Protein 1J2M (pdb70)

Secondary structure (DSSP, 8-state):
--SSS--SS-S-SSSS-S---S-SSSHHHHHHHHHHHHHHHS-TTSS-S--SS--SHHHH--TTTTHHHHHHHHHHHTTS---HHHHHHHHHHTTTT--

Foldseek 3Di:
DVPPPADDDRLQFQEQPPPPPFDDDCLVVLCCVCRCVQCVVFPVPDSLSYQGHAFDLLAVVPPPSVCRLVVSQVSRVVRRPRDVCVSCSRSVSCVPGGD

CATH classification: 1.10.150.220

Organism: Sus scrofa (NCBI:txid9823)

Structure (mmCIF, N/CA/C/O backbone):
data_1J2M
#
_entry.id   1J2M
#
loop_
_atom_site.group_PDB
_atom_site.id
_atom_site.type_symbol
_atom_site.label_atom_id
_atom_site.label_alt_id
_atom_site.label_comp_id
_atom_site.label_asym_id
_atom_site.label_entity_id
_atom_site.label_seq_id
_atom_site.pdbx_PDB_ins_code
_atom_site.Cartn_x
_atom_site.Cartn_y
_atom_site.Cartn_z
_atom_site.occupancy
_atom_site.B_iso_or_equiv
_atom_site.auth_seq_id
_atom_site.auth_comp_id
_atom_site.auth_asym_id
_atom_site.auth_atom_id
_atom_site.pdbx_PDB_model_num
ATOM 1 N N . GLY A 1 1 ? 243.997 11.775 -80.044 1.00 13.74 1 GLY A N 1
ATOM 2 C CA . GLY A 1 1 ? 243.106 11.467 -81.199 1.00 13.50 1 GLY A CA 1
ATOM 3 C C . GLY A 1 1 ? 242.821 9.959 -81.240 1.00 12.95 1 GLY A C 1
ATOM 4 O O . GLY A 1 1 ? 243.650 9.169 -80.835 1.00 12.65 1 GLY A O 1
ATOM 10 N N . PRO A 1 2 ? 241.653 9.597 -81.729 1.00 13.01 2 PRO A N 1
ATOM 11 C CA . PRO A 1 2 ? 241.287 8.160 -81.809 1.00 12.71 2 PRO A CA 1
ATOM 12 C C . PRO A 1 2 ? 242.076 7.468 -82.924 1.00 12.16 2 PRO A C 1
ATOM 13 O O . PRO A 1 2 ? 242.508 6.340 -82.780 1.00 12.40 2 PRO A O 1
ATOM 24 N N . GLY A 1 3 ? 242.263 8.137 -84.034 1.00 11.60 3 GLY A N 1
ATOM 25 C CA . GLY A 1 3 ? 243.022 7.525 -85.165 1.00 11.26 3 GLY A CA 1
ATOM 26 C C . GLY A 1 3 ? 243.889 8.591 -85.837 1.00 10.57 3 GLY A C 1
ATOM 27 O O . GLY A 1 3 ? 243.896 8.724 -87.046 1.00 10.68 3 GLY A O 1
ATOM 31 N N . GLY A 1 4 ? 244.621 9.349 -85.060 1.00 10.06 4 GLY A N 1
ATOM 32 C CA . GLY A 1 4 ? 245.494 10.409 -85.645 1.00 9.61 4 GLY A CA 1
ATOM 33 C C . GLY A 1 4 ? 246.962 10.003 -85.502 1.00 8.67 4 GLY A C 1
ATOM 34 O O . GLY A 1 4 ? 247.797 10.371 -86.307 1.00 8.65 4 GLY A O 1
ATOM 38 N N . SER A 1 5 ? 247.281 9.246 -84.482 1.00 8.14 5 SER A N 1
ATOM 39 C CA . SER A 1 5 ? 248.696 8.810 -84.278 1.00 7.45 5 SER A CA 1
ATOM 40 C C . SER A 1 5 ? 249.098 7.766 -85.335 1.00 6.87 5 SER A C 1
ATOM 41 O O . SER A 1 5 ? 250.071 7.956 -86.037 1.00 6.70 5 SER A O 1
ATOM 49 N N . PRO A 1 6 ? 248.345 6.686 -85.419 1.00 6.92 6 PRO A N 1
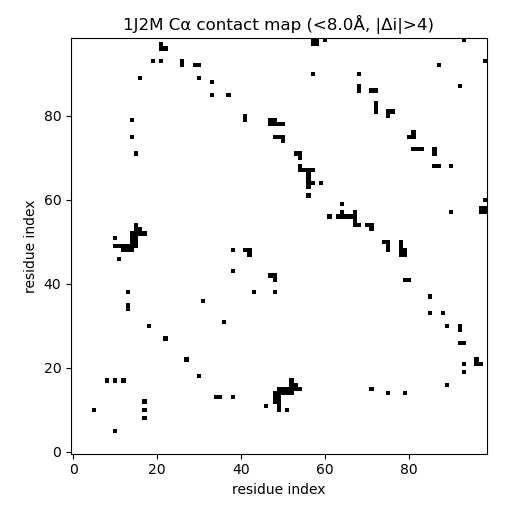ATOM 50 C CA . PRO A 1 6 ? 248.668 5.627 -86.408 1.00 6.79 6 PRO A CA 1
ATOM 51 C C . PRO A 1 6 ? 248.312 6.079 -87.827 1.00 6.07 6 PRO A C 1
ATOM 52 O O . PRO A 1 6 ? 247.545 7.003 -88.021 1.00 6.19 6 PRO A O 1
ATOM 63 N N . GLY A 1 7 ? 248.867 5.427 -88.818 1.00 5.63 7 GLY A N 1
ATOM 64 C CA . GLY A 1 7 ? 248.571 5.802 -90.232 1.00 5.24 7 GLY A CA 1
ATOM 65 C C . GLY A 1 7 ? 248.281 4.537 -91.042 1.00 4.88 7 GLY A C 1
ATOM 66 O O . GLY A 1 7 ? 247.348 3.809 -90.756 1.00 4.97 7 GLY A O 1
ATOM 70 N N . GLY A 1 8 ? 249.074 4.271 -92.049 1.00 4.94 8 GLY A N 1
ATOM 71 C CA . GLY A 1 8 ? 248.853 3.052 -92.883 1.00 5.17 8 GLY A CA 1
ATOM 72 C C . GLY A 1 8 ? 249.017 1.803 -92.016 1.00 4.98 8 GLY A C 1
ATOM 73 O O . GLY A 1 8 ? 248.050 1.227 -91.554 1.00 5.50 8 GLY A O 1
ATOM 77 N N . LEU A 1 9 ? 250.237 1.385 -91.787 1.00 4.61 9 LEU A N 1
ATOM 78 C CA . LEU A 1 9 ? 250.473 0.174 -90.943 1.00 4.83 9 LEU A CA 1
ATOM 79 C C . LEU A 1 9 ? 250.323 0.534 -89.463 1.00 4.36 9 LEU A C 1
ATOM 80 O O . LEU A 1 9 ? 250.753 1.586 -89.026 1.00 4.74 9 LEU A O 1
ATOM 96 N N . GLN A 1 10 ? 249.712 -0.328 -88.690 1.00 4.03 10 GLN A N 1
ATOM 97 C CA . GLN A 1 10 ? 249.526 -0.040 -87.235 1.00 4.11 10 GLN A CA 1
ATOM 98 C C . GLN A 1 10 ? 250.774 -0.448 -86.446 1.00 3.95 10 GLN A C 1
ATOM 99 O O . GLN A 1 10 ? 250.701 -1.214 -85.504 1.00 4.44 10 GLN A O 1
ATOM 113 N N . LYS A 1 11 ? 251.924 0.061 -86.824 1.00 3.76 11 LYS A N 1
ATOM 114 C CA . LYS A 1 11 ? 253.194 -0.286 -86.103 1.00 4.09 11 LYS A CA 1
ATOM 115 C C . LYS A 1 11 ? 253.347 -1.807 -85.967 1.00 3.59 11 LYS A C 1
ATOM 116 O O . LYS A 1 11 ? 253.999 -2.295 -85.063 1.00 3.96 11 LYS A O 1
ATOM 135 N N . ARG A 1 12 ? 252.748 -2.554 -86.860 1.00 3.19 12 ARG A N 1
ATOM 136 C CA . ARG A 1 12 ? 252.852 -4.043 -86.792 1.00 3.02 12 ARG A CA 1
ATOM 137 C C . ARG A 1 12 ? 253.590 -4.577 -88.023 1.00 2.27 12 ARG A C 1
ATOM 138 O O . ARG A 1 12 ? 253.065 -5.377 -88.775 1.00 2.45 12 ARG A O 1
ATOM 159 N N . HIS A 1 13 ? 254.806 -4.139 -88.229 1.00 1.98 13 HIS A N 1
ATOM 160 C CA . HIS A 1 13 ? 255.590 -4.616 -89.410 1.00 1.90 13 HIS A CA 1
ATOM 161 C C . HIS A 1 13 ? 256.830 -5.391 -88.951 1.00 1.65 13 HIS A C 1
ATOM 162 O O . HIS A 1 13 ? 256.959 -5.743 -87.794 1.00 1.62 13 HIS A O 1
ATOM 176 N N . ALA A 1 14 ? 257.729 -5.678 -89.858 1.00 1.51 14 ALA A N 1
ATOM 177 C CA . ALA A 1 14 ? 258.955 -6.458 -89.494 1.00 1.30 14 ALA A CA 1
ATOM 178 C C . ALA A 1 14 ? 259.743 -5.782 -88.364 1.00 1.23 14 ALA A C 1
ATOM 179 O O . ALA A 1 14 ? 259.661 -6.187 -87.222 1.00 1.18 14 ALA A O 1
ATOM 186 N N . ARG A 1 15 ? 260.523 -4.778 -88.676 1.00 1.29 15 ARG A N 1
ATOM 187 C CA . ARG A 1 15 ? 261.341 -4.100 -87.621 1.00 1.25 15 ARG A CA 1
ATOM 188 C C . ARG A 1 15 ? 261.296 -2.567 -87.808 1.00 1.27 15 ARG A C 1
ATOM 189 O O . ARG A 1 15 ? 260.253 -1.965 -87.644 1.00 1.41 15 ARG A O 1
ATOM 210 N N . VAL A 1 16 ? 262.395 -1.922 -88.148 1.00 1.19 16 VAL A N 1
ATOM 211 C CA . VAL A 1 16 ? 262.366 -0.438 -88.335 1.00 1.26 16 VAL A CA 1
ATOM 212 C C . VAL A 1 16 ? 262.205 -0.105 -89.822 1.00 1.28 16 VAL A C 1
ATOM 213 O O . VAL A 1 16 ? 262.672 0.915 -90.294 1.00 1.47 16 VAL A O 1
ATOM 226 N N . THR A 1 17 ? 261.555 -0.969 -90.561 1.00 1.29 17 THR A N 1
ATOM 227 C CA . THR A 1 17 ? 261.367 -0.724 -92.022 1.00 1.35 17 THR A CA 1
ATOM 228 C C . THR A 1 17 ? 260.342 0.385 -92.259 1.00 1.52 17 THR A C 1
ATOM 229 O O . THR A 1 17 ? 260.658 1.423 -92.809 1.00 1.72 17 THR A O 1
ATOM 240 N N . VAL A 1 18 ? 259.107 0.169 -91.865 1.00 1.66 18 VAL A N 1
ATOM 241 C CA . VAL A 1 18 ? 258.042 1.205 -92.082 1.00 1.93 18 VAL A CA 1
ATOM 242 C C . VAL A 1 18 ? 258.009 1.619 -93.562 1.00 1.97 18 VAL A C 1
ATOM 243 O O . VAL A 1 18 ? 257.619 2.718 -93.905 1.00 2.15 18 VAL A O 1
ATOM 256 N N . LYS A 1 19 ? 258.429 0.735 -94.441 1.00 1.86 19 LYS A N 1
ATOM 257 C CA . LYS A 1 19 ? 258.443 1.050 -95.906 1.00 1.96 19 LYS A CA 1
ATOM 258 C C . LYS A 1 19 ? 259.204 2.355 -96.168 1.00 1.98 19 LYS A C 1
ATOM 259 O O . LYS A 1 19 ? 258.612 3.400 -96.359 1.00 2.20 19 LYS A O 1
ATOM 278 N N . TYR A 1 20 ? 260.513 2.295 -96.177 1.00 1.88 20 TYR A N 1
ATOM 279 C CA . TYR A 1 20 ? 261.327 3.528 -96.426 1.00 1.95 20 TYR A CA 1
ATOM 280 C C . TYR A 1 20 ? 260.963 4.134 -97.787 1.00 2.22 20 TYR A C 1
ATOM 281 O O . TYR A 1 20 ? 261.541 3.791 -98.801 1.00 2.66 20 TYR A O 1
ATOM 299 N N . ASP A 1 21 ? 260.008 5.030 -97.814 1.00 2.55 21 ASP A N 1
ATOM 300 C CA . ASP A 1 21 ? 259.601 5.660 -99.110 1.00 2.91 21 ASP A CA 1
ATOM 301 C C . ASP A 1 21 ? 260.790 6.391 -99.739 1.00 2.60 21 ASP A C 1
ATOM 302 O O . ASP A 1 21 ? 261.154 7.475 -99.321 1.00 2.80 21 ASP A O 1
ATOM 311 N N . ARG A 1 22 ? 261.399 5.802 -100.737 1.00 2.49 22 ARG A N 1
ATOM 312 C CA . ARG A 1 22 ? 262.570 6.455 -101.396 1.00 2.55 22 ARG A CA 1
ATOM 313 C C . ARG A 1 22 ? 262.504 6.264 -102.915 1.00 2.37 22 ARG A C 1
ATOM 314 O O . ARG A 1 22 ? 262.641 7.208 -103.670 1.00 2.85 22 ARG A O 1
ATOM 335 N N . ARG A 1 23 ? 262.297 5.052 -103.364 1.00 2.27 23 ARG A N 1
ATOM 336 C CA . ARG A 1 23 ? 262.223 4.798 -104.835 1.00 2.28 23 ARG A CA 1
ATOM 337 C C . ARG A 1 23 ? 261.406 3.536 -105.120 1.00 2.33 23 ARG A C 1
ATOM 338 O O . ARG A 1 23 ? 261.383 2.612 -104.332 1.00 2.58 23 ARG A O 1
ATOM 359 N N . GLU A 1 24 ? 260.740 3.495 -106.245 1.00 2.45 24 GLU A N 1
ATOM 360 C CA . GLU A 1 24 ? 259.924 2.295 -106.596 1.00 2.64 24 GLU A CA 1
ATOM 361 C C . GLU A 1 24 ? 260.534 1.585 -107.807 1.00 2.60 24 GLU A C 1
ATOM 362 O O . GLU A 1 24 ? 259.833 1.159 -108.706 1.00 2.87 24 GLU A O 1
ATOM 374 N N . LEU A 1 25 ? 261.836 1.460 -107.833 1.00 2.44 25 LEU A N 1
ATOM 375 C CA . LEU A 1 25 ? 262.507 0.782 -108.981 1.00 2.49 25 LEU A CA 1
ATOM 376 C C . LEU A 1 25 ? 262.754 -0.694 -108.653 1.00 2.29 25 LEU A C 1
ATOM 377 O O . LEU A 1 25 ? 262.118 -1.573 -109.203 1.00 2.24 25 LEU A O 1
ATOM 393 N N . GLN A 1 26 ? 263.670 -0.968 -107.760 1.00 2.26 26 GLN A N 1
ATOM 394 C CA . GLN A 1 26 ? 263.962 -2.384 -107.390 1.00 2.17 26 GLN A CA 1
ATOM 395 C C . GLN A 1 26 ? 264.273 -2.498 -105.893 1.00 1.87 26 GLN A C 1
ATOM 396 O O . GLN A 1 26 ? 264.830 -3.484 -105.447 1.00 1.81 26 GLN A O 1
ATOM 410 N N . ARG A 1 27 ? 263.916 -1.504 -105.114 1.00 1.75 27 ARG A N 1
ATOM 411 C CA . ARG A 1 27 ? 264.192 -1.566 -103.649 1.00 1.56 27 ARG A CA 1
ATOM 412 C C . ARG A 1 27 ? 262.991 -2.170 -102.909 1.00 1.53 27 ARG A C 1
ATOM 413 O O . ARG A 1 27 ? 263.134 -2.737 -101.841 1.00 1.50 27 ARG A O 1
ATOM 434 N N . ARG A 1 28 ? 261.810 -2.060 -103.472 1.00 1.62 28 ARG A N 1
ATOM 435 C CA . ARG A 1 28 ? 260.604 -2.633 -102.799 1.00 1.71 28 ARG A CA 1
ATOM 436 C C . ARG A 1 28 ? 260.603 -4.157 -102.924 1.00 1.70 28 ARG A C 1
ATOM 437 O O . ARG A 1 28 ? 260.222 -4.861 -102.006 1.00 1.67 28 ARG A O 1
ATOM 458 N N . LEU A 1 29 ? 261.043 -4.678 -104.045 1.00 1.80 29 LEU A N 1
ATOM 459 C CA . LEU A 1 29 ? 261.085 -6.163 -104.216 1.00 1.88 29 LEU A CA 1
ATOM 460 C C . LEU A 1 29 ? 261.976 -6.767 -103.128 1.00 1.67 29 LEU A C 1
ATOM 461 O O . LEU A 1 29 ? 261.641 -7.762 -102.506 1.00 1.66 29 LEU A O 1
ATOM 477 N N . ASP A 1 30 ? 263.101 -6.146 -102.882 1.00 1.54 30 ASP A N 1
ATOM 478 C CA . ASP A 1 30 ? 264.023 -6.647 -101.823 1.00 1.36 30 ASP A CA 1
ATOM 479 C C . ASP A 1 30 ? 263.324 -6.581 -100.465 1.00 1.23 30 ASP A C 1
ATOM 480 O O . ASP A 1 30 ? 263.411 -7.497 -99.672 1.00 1.16 30 ASP A O 1
ATOM 489 N N . VAL A 1 31 ? 262.616 -5.503 -100.196 1.00 1.24 31 VAL A N 1
ATOM 490 C CA . VAL A 1 31 ? 261.895 -5.371 -98.884 1.00 1.21 31 VAL A CA 1
ATOM 491 C C . VAL A 1 31 ? 261.054 -6.624 -98.605 1.00 1.27 31 VAL A C 1
ATOM 492 O O . VAL A 1 31 ? 261.307 -7.349 -97.664 1.00 1.19 31 VAL A O 1
ATOM 505 N N . GLU A 1 32 ? 260.065 -6.883 -99.423 1.00 1.44 32 GLU A N 1
ATOM 506 C CA . GLU A 1 32 ? 259.200 -8.092 -99.215 1.00 1.53 32 GLU A CA 1
ATOM 507 C C . GLU A 1 32 ? 260.053 -9.362 -99.060 1.00 1.45 32 GLU A C 1
ATOM 508 O O . GLU A 1 32 ? 259.690 -10.283 -98.352 1.00 1.46 32 GLU A O 1
ATOM 520 N N . LYS A 1 33 ? 261.173 -9.416 -99.736 1.00 1.41 33 LYS A N 1
ATOM 521 C CA . LYS A 1 33 ? 262.050 -10.630 -99.661 1.00 1.40 33 LYS A CA 1
ATOM 522 C C . LYS A 1 33 ? 262.565 -10.898 -98.234 1.00 1.25 33 LYS A C 1
ATOM 523 O O . LYS A 1 33 ? 262.212 -11.892 -97.624 1.00 1.32 33 LYS A O 1
ATOM 542 N N . TRP A 1 34 ? 263.421 -10.049 -97.713 1.00 1.09 34 TRP A N 1
ATOM 543 C CA . TRP A 1 34 ? 263.985 -10.296 -96.342 1.00 0.97 34 TRP A CA 1
ATOM 544 C C . TRP A 1 34 ? 262.991 -9.933 -95.239 1.00 0.95 34 TRP A C 1
ATOM 545 O O . TRP A 1 34 ? 263.073 -10.453 -94.141 1.00 0.95 34 TRP A O 1
ATOM 566 N N . ILE A 1 35 ? 262.067 -9.047 -95.503 1.00 1.01 35 ILE A N 1
ATOM 567 C CA . ILE A 1 35 ? 261.093 -8.659 -94.440 1.00 1.09 35 ILE A CA 1
ATOM 568 C C . ILE A 1 35 ? 260.161 -9.837 -94.093 1.00 1.20 35 ILE A C 1
ATOM 569 O O . ILE A 1 35 ? 259.937 -1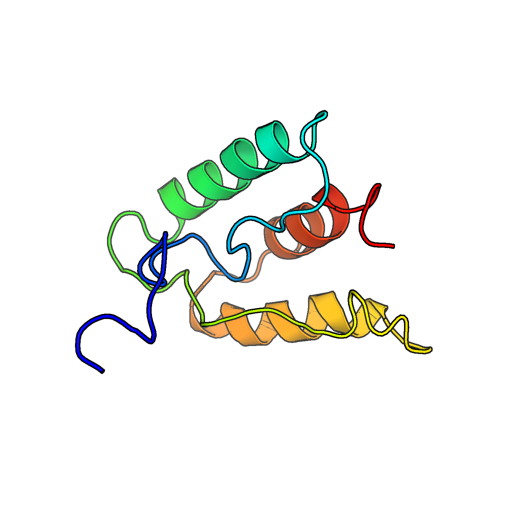0.133 -92.933 1.00 1.24 35 ILE A O 1
ATOM 585 N N . ASP A 1 36 ? 259.622 -10.507 -95.085 1.00 1.32 36 ASP A N 1
ATOM 586 C CA . ASP A 1 36 ? 258.702 -11.655 -94.810 1.00 1.44 36 ASP A CA 1
ATOM 587 C C . ASP A 1 36 ? 259.491 -12.913 -94.438 1.00 1.37 36 ASP A C 1
ATOM 588 O O . ASP A 1 36 ? 259.112 -13.645 -93.543 1.00 1.43 36 ASP A O 1
ATOM 597 N N . GLY A 1 37 ? 260.580 -13.176 -95.119 1.00 1.27 37 GLY A N 1
ATOM 598 C CA . GLY A 1 37 ? 261.391 -14.396 -94.807 1.00 1.26 37 GLY A CA 1
ATOM 599 C C . GLY A 1 37 ? 261.792 -14.395 -93.327 1.00 1.21 37 GLY A C 1
ATOM 600 O O . GLY A 1 37 ? 261.471 -15.309 -92.581 1.00 1.31 37 GLY A O 1
ATOM 604 N N . ARG A 1 38 ? 262.487 -13.372 -92.896 1.00 1.10 38 ARG A N 1
ATOM 605 C CA . ARG A 1 38 ? 262.911 -13.304 -91.465 1.00 1.11 38 ARG A CA 1
ATOM 606 C C . ARG A 1 38 ? 261.691 -13.358 -90.543 1.00 1.22 38 ARG A C 1
ATOM 607 O O . ARG A 1 38 ? 261.643 -14.157 -89.631 1.00 1.33 38 ARG A O 1
ATOM 628 N N . LEU A 1 39 ? 260.699 -12.525 -90.774 1.00 1.23 39 LEU A N 1
ATOM 629 C CA . LEU A 1 39 ? 259.480 -12.547 -89.896 1.00 1.40 39 LEU A CA 1
ATOM 630 C C . LEU A 1 39 ? 258.871 -13.951 -89.856 1.00 1.51 39 LEU A C 1
ATOM 631 O O . LEU A 1 39 ? 258.387 -14.398 -88.833 1.00 1.65 39 LEU A O 1
ATOM 647 N N . GLU A 1 40 ? 258.893 -14.645 -90.965 1.00 1.49 40 GLU A N 1
ATOM 648 C CA . GLU A 1 40 ? 258.319 -16.022 -91.005 1.00 1.61 40 GLU A CA 1
ATOM 649 C C . GLU A 1 40 ? 259.046 -16.925 -90.006 1.00 1.61 40 GLU A C 1
ATOM 650 O O . GLU A 1 40 ? 258.447 -17.784 -89.385 1.00 1.73 40 GLU A O 1
ATOM 662 N N . GLU A 1 41 ? 260.334 -16.741 -89.854 1.00 1.51 41 GLU A N 1
ATOM 663 C CA . GLU A 1 41 ? 261.105 -17.599 -88.900 1.00 1.56 41 GLU A CA 1
ATOM 664 C C . GLU A 1 41 ? 261.387 -16.869 -87.576 1.00 1.54 41 GLU A C 1
ATOM 665 O O . GLU A 1 41 ? 261.783 -17.485 -86.604 1.00 1.56 41 GLU A O 1
ATOM 677 N N . LEU A 1 42 ? 261.193 -15.572 -87.523 1.00 1.54 42 LEU A N 1
ATOM 678 C CA . LEU A 1 42 ? 261.461 -14.825 -86.252 1.00 1.54 42 LEU A CA 1
ATOM 679 C C . LEU A 1 42 ? 260.208 -14.806 -85.370 1.00 1.66 42 LEU A C 1
ATOM 680 O O . LEU A 1 42 ? 260.117 -15.528 -84.394 1.00 1.76 42 LEU A O 1
ATOM 696 N N . TYR A 1 43 ? 259.246 -13.983 -85.704 1.00 1.68 43 TYR A N 1
ATOM 697 C CA . TYR A 1 43 ? 257.999 -13.906 -84.888 1.00 1.83 43 TYR A CA 1
ATOM 698 C C . TYR A 1 43 ? 256.771 -14.087 -85.786 1.00 1.92 43 TYR A C 1
ATOM 699 O O . TYR A 1 43 ? 256.074 -13.141 -86.098 1.00 2.03 43 TYR A O 1
ATOM 717 N N . ARG A 1 44 ? 256.511 -15.300 -86.208 1.00 1.89 44 ARG A N 1
ATOM 718 C CA . ARG A 1 44 ? 255.332 -15.560 -87.098 1.00 2.00 44 ARG A CA 1
ATOM 719 C C . ARG A 1 44 ? 254.035 -15.031 -86.468 1.00 2.19 44 ARG A C 1
ATOM 720 O O . ARG A 1 44 ? 253.073 -14.759 -87.161 1.00 2.30 44 ARG A O 1
ATOM 741 N N . GLY A 1 45 ? 254.001 -14.887 -85.165 1.00 2.26 45 GLY A N 1
ATOM 742 C CA . GLY A 1 45 ? 252.762 -14.379 -84.502 1.00 2.46 45 GLY A CA 1
ATOM 743 C C . GLY A 1 45 ? 253.073 -13.935 -83.071 1.00 2.53 45 GLY A C 1
ATOM 744 O O . GLY A 1 45 ? 252.365 -14.275 -82.142 1.00 2.69 45 GLY A O 1
ATOM 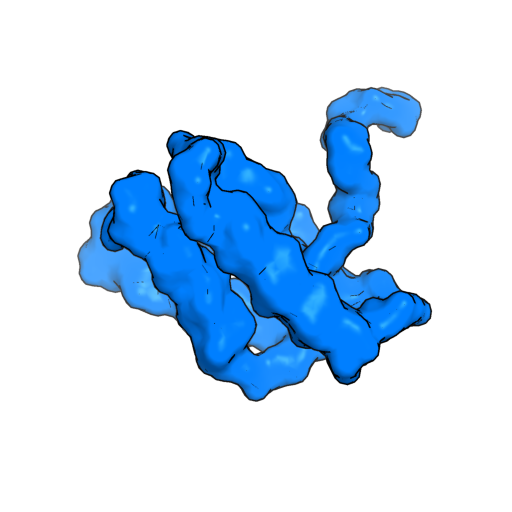748 N N . ARG A 1 46 ? 254.123 -13.175 -82.887 1.00 2.44 46 ARG A N 1
ATOM 749 C CA . ARG A 1 46 ? 254.479 -12.702 -81.513 1.00 2.52 46 ARG A CA 1
ATOM 750 C C . ARG A 1 46 ? 254.479 -11.167 -81.439 1.00 2.41 46 ARG A C 1
ATOM 751 O O . ARG A 1 46 ? 254.513 -10.596 -80.365 1.00 2.51 46 ARG A O 1
ATOM 772 N N . GLU A 1 47 ? 254.436 -10.492 -82.566 1.00 2.21 47 GLU A N 1
ATOM 773 C CA . GLU A 1 47 ? 254.427 -8.990 -82.566 1.00 2.12 47 GLU A CA 1
ATOM 774 C C . GLU A 1 47 ? 255.599 -8.434 -81.748 1.00 2.12 47 GLU A C 1
ATOM 775 O O . GLU A 1 47 ? 255.445 -7.496 -80.988 1.00 2.11 47 GLU A O 1
ATOM 787 N N . ALA A 1 48 ? 256.766 -9.006 -81.903 1.00 2.15 48 ALA A N 1
ATOM 788 C CA . ALA A 1 48 ? 257.954 -8.515 -81.140 1.00 2.17 48 ALA A CA 1
ATOM 789 C C . ALA A 1 48 ? 259.025 -7.987 -82.100 1.00 1.95 48 ALA A C 1
ATOM 790 O O . ALA A 1 48 ? 259.787 -7.100 -81.764 1.00 1.93 48 ALA A O 1
ATOM 797 N N . ASP A 1 49 ? 259.087 -8.527 -83.292 1.00 1.79 49 ASP A N 1
ATOM 798 C CA . ASP A 1 49 ? 260.106 -8.065 -84.285 1.00 1.58 49 ASP A CA 1
ATOM 799 C C . ASP A 1 49 ? 259.979 -6.557 -84.533 1.00 1.56 49 ASP A C 1
ATOM 800 O O . ASP A 1 49 ? 260.915 -5.912 -84.964 1.00 1.46 49 ASP A O 1
ATOM 809 N N . MET A 1 50 ? 258.819 -6.004 -84.289 1.00 1.71 50 MET A N 1
ATOM 810 C CA . MET A 1 50 ? 258.611 -4.541 -84.536 1.00 1.75 50 MET A CA 1
ATOM 811 C C . MET A 1 50 ? 259.018 -3.691 -83.312 1.00 1.73 50 MET A C 1
ATOM 812 O O . MET A 1 50 ? 258.355 -3.728 -82.295 1.00 1.82 50 MET A O 1
ATOM 826 N N . PRO A 1 51 ? 260.089 -2.927 -83.447 1.00 1.78 51 PRO A N 1
ATOM 827 C CA . PRO A 1 51 ? 260.529 -2.060 -82.329 1.00 1.79 51 PRO A CA 1
ATOM 828 C C . PRO A 1 51 ? 259.597 -0.844 -82.207 1.00 1.91 51 PRO A C 1
ATOM 829 O O . PRO A 1 51 ? 258.680 -0.847 -81.406 1.00 2.17 51 PRO A O 1
ATOM 840 N N . ASP A 1 52 ? 259.807 0.190 -82.995 1.00 2.10 52 ASP A N 1
ATOM 841 C CA . ASP A 1 52 ? 258.912 1.387 -82.915 1.00 2.42 52 ASP A CA 1
ATOM 842 C C . ASP A 1 52 ? 259.184 2.366 -84.065 1.00 2.42 52 ASP A C 1
ATOM 843 O O . ASP A 1 52 ? 258.264 2.916 -84.642 1.00 2.73 52 ASP A O 1
ATOM 852 N N . GLU A 1 53 ? 260.430 2.593 -84.399 1.00 2.20 53 GLU A N 1
ATOM 853 C CA . GLU A 1 53 ? 260.746 3.543 -85.507 1.00 2.30 53 GLU A CA 1
ATOM 854 C C . GLU A 1 53 ? 262.035 3.095 -86.232 1.00 2.11 53 GLU A C 1
ATOM 855 O O . GLU A 1 53 ? 262.088 1.997 -86.750 1.00 2.34 53 GLU A O 1
ATOM 867 N N . VAL A 1 54 ? 263.067 3.916 -86.284 1.00 2.00 54 VAL A N 1
ATOM 868 C CA . VAL A 1 54 ? 264.323 3.503 -86.982 1.00 1.81 54 VAL A CA 1
ATOM 869 C C . VAL A 1 54 ? 265.460 4.473 -86.633 1.00 1.99 54 VAL A C 1
ATOM 870 O O . VAL A 1 54 ? 265.234 5.524 -86.062 1.00 2.27 54 VAL A O 1
ATOM 883 N N . ASN A 1 55 ? 266.676 4.123 -86.966 1.00 1.89 55 ASN A N 1
ATOM 884 C CA . ASN A 1 55 ? 267.832 5.017 -86.650 1.00 2.10 55 ASN A CA 1
ATOM 885 C C . ASN A 1 55 ? 267.753 6.314 -87.460 1.00 1.99 55 ASN A C 1
ATOM 886 O O . ASN A 1 55 ? 266.934 6.457 -88.348 1.00 1.81 55 ASN A O 1
ATOM 897 N N . ILE A 1 56 ? 268.608 7.257 -87.153 1.00 2.12 56 ILE A N 1
ATOM 898 C CA . ILE A 1 56 ? 268.603 8.557 -87.895 1.00 2.08 56 ILE A CA 1
ATOM 899 C C . ILE A 1 56 ? 269.949 8.796 -88.591 1.00 1.87 56 ILE A C 1
ATOM 900 O O . ILE A 1 56 ? 270.023 9.482 -89.592 1.00 1.81 56 ILE A O 1
ATOM 916 N N . ASP A 1 57 ? 271.010 8.236 -88.068 1.00 1.79 57 ASP A N 1
ATOM 917 C CA . ASP A 1 57 ? 272.361 8.426 -88.692 1.00 1.63 57 ASP A CA 1
ATOM 918 C C . ASP A 1 57 ? 272.330 8.043 -90.178 1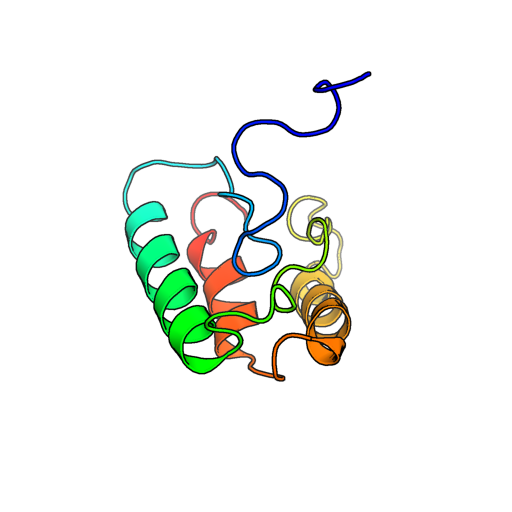.00 1.48 57 ASP A C 1
ATOM 919 O O . ASP A 1 57 ? 273.123 8.523 -90.966 1.00 1.46 57 ASP A O 1
ATOM 928 N N . GLU A 1 58 ? 271.413 7.190 -90.562 1.00 1.45 58 GLU A N 1
ATOM 929 C CA . GLU A 1 58 ? 271.318 6.779 -91.998 1.00 1.34 58 GLU A CA 1
ATOM 930 C C . GLU A 1 58 ? 271.070 8.005 -92.885 1.00 1.48 58 GLU A C 1
ATOM 931 O O . GLU A 1 58 ? 271.378 8.000 -94.062 1.00 1.51 58 GLU A O 1
ATOM 943 N N . LEU A 1 59 ? 270.515 9.054 -92.326 1.00 1.64 59 LEU A N 1
ATOM 944 C CA . LEU A 1 59 ? 270.244 10.282 -93.131 1.00 1.83 59 LEU A CA 1
ATOM 945 C C . LEU A 1 59 ? 271.102 11.447 -92.627 1.00 1.88 59 LEU A C 1
ATOM 946 O O . LEU A 1 59 ? 271.506 12.305 -93.388 1.00 2.04 59 LEU A O 1
ATOM 962 N N . LEU A 1 60 ? 271.378 11.479 -91.349 1.00 1.81 60 LEU A N 1
ATOM 963 C CA . LEU A 1 60 ? 272.210 12.587 -90.782 1.00 1.93 60 LEU A CA 1
ATOM 964 C C . LEU A 1 60 ? 273.593 12.618 -91.444 1.00 1.84 60 LEU A C 1
ATOM 965 O O . LEU A 1 60 ? 274.266 13.631 -91.438 1.00 1.93 60 LEU A O 1
ATOM 981 N N . GLU A 1 61 ? 274.026 11.515 -92.016 1.00 1.74 61 GLU A N 1
ATOM 982 C CA . GLU A 1 61 ? 275.370 11.471 -92.683 1.00 1.74 61 GLU A CA 1
ATOM 983 C C . GLU A 1 61 ? 276.465 11.965 -91.728 1.00 1.95 61 GLU A C 1
ATOM 984 O O . GLU A 1 61 ? 277.422 12.594 -92.140 1.00 2.26 61 GLU A O 1
ATOM 996 N N . LEU A 1 62 ? 276.326 11.682 -90.458 1.00 1.96 62 LEU A N 1
ATOM 997 C CA . LEU A 1 62 ? 277.353 12.132 -89.466 1.00 2.16 62 LEU A CA 1
ATOM 998 C C . LEU A 1 62 ? 278.717 11.522 -89.804 1.00 2.13 62 LEU A C 1
ATOM 999 O O . LEU A 1 62 ? 278.829 10.670 -90.665 1.00 2.24 62 LEU A O 1
ATOM 1015 N N . GLU A 1 63 ? 279.752 11.955 -89.129 1.00 2.11 63 GLU A N 1
ATOM 1016 C CA . GLU A 1 63 ? 281.1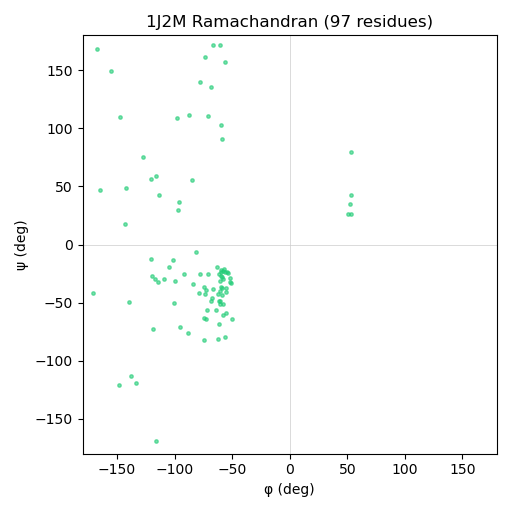17 11.405 -89.403 1.00 2.16 63 GLU A CA 1
ATOM 1017 C C . GLU A 1 63 ? 281.139 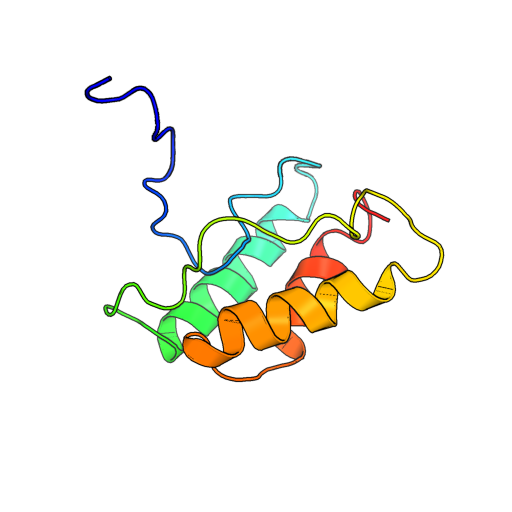9.891 -89.166 1.00 2.01 63 GLU A C 1
ATOM 1018 O O . GLU A 1 63 ? 281.922 9.174 -89.758 1.00 2.08 63 GLU A O 1
ATOM 1030 N N . SER A 1 64 ? 280.283 9.405 -88.302 1.00 1.85 64 SER A N 1
ATOM 1031 C CA . SER A 1 64 ? 280.245 7.939 -88.019 1.00 1.77 64 SER A CA 1
ATOM 1032 C C . SER A 1 64 ? 278.863 7.371 -88.358 1.00 1.62 64 SER A C 1
ATOM 1033 O O . SER A 1 64 ? 278.204 6.777 -87.525 1.00 1.55 64 SER A O 1
ATOM 1041 N N . GLU A 1 65 ? 278.422 7.549 -89.579 1.00 1.64 65 GLU A N 1
ATOM 1042 C CA . GLU A 1 65 ? 277.079 7.022 -89.984 1.00 1.53 65 GLU A CA 1
ATOM 1043 C C . GLU A 1 65 ? 277.005 5.504 -89.768 1.00 1.42 65 GLU A C 1
ATOM 1044 O O . GLU A 1 65 ? 275.933 4.943 -89.639 1.00 1.40 65 GLU A O 1
ATOM 1056 N N . GLU A 1 66 ? 278.134 4.838 -89.726 1.00 1.42 66 GLU A N 1
ATOM 1057 C CA . GLU A 1 66 ? 278.130 3.354 -89.516 1.00 1.38 66 GLU A CA 1
ATOM 1058 C C . GLU A 1 66 ? 277.403 2.992 -88.212 1.00 1.36 66 GLU A C 1
ATOM 1059 O O . GLU A 1 66 ? 276.946 1.877 -88.040 1.00 1.33 66 GLU A O 1
ATOM 1071 N N . GLU A 1 67 ? 277.290 3.925 -87.299 1.00 1.44 67 GLU A N 1
ATOM 1072 C CA . GLU A 1 67 ? 276.589 3.638 -86.008 1.00 1.50 67 GLU A CA 1
ATOM 1073 C C . GLU A 1 67 ? 275.110 3.300 -86.253 1.00 1.43 67 GLU A C 1
ATOM 1074 O O . GLU A 1 67 ? 274.452 2.723 -85.409 1.00 1.53 67 GLU A O 1
ATOM 1086 N N . ARG A 1 68 ? 274.581 3.672 -87.394 1.00 1.33 68 ARG A N 1
ATOM 1087 C CA . ARG A 1 68 ? 273.140 3.393 -87.689 1.00 1.32 68 ARG A CA 1
ATOM 1088 C C . ARG A 1 68 ? 272.821 1.898 -87.552 1.00 1.26 68 ARG A C 1
ATOM 1089 O O . ARG A 1 68 ? 271.785 1.527 -87.029 1.00 1.36 68 ARG A O 1
ATOM 1110 N N . SER A 1 69 ? 273.695 1.042 -88.020 1.00 1.19 69 SER A N 1
ATOM 1111 C CA . SER A 1 69 ? 273.433 -0.427 -87.922 1.00 1.20 69 SER A CA 1
ATOM 1112 C C . SER A 1 69 ? 273.620 -0.911 -86.482 1.00 1.35 69 SER A C 1
ATOM 1113 O O . SER A 1 69 ? 272.836 -1.692 -85.977 1.00 1.41 69 SER A O 1
ATOM 1121 N N . ARG A 1 70 ? 274.651 -0.451 -85.819 1.00 1.46 70 ARG A N 1
ATOM 1122 C CA . ARG A 1 70 ? 274.891 -0.884 -84.406 1.00 1.63 70 ARG A CA 1
ATOM 1123 C C . ARG A 1 70 ? 273.708 -0.473 -83.525 1.00 1.69 70 ARG A C 1
ATOM 1124 O O . ARG A 1 70 ? 273.285 -1.209 -82.652 1.00 1.76 70 ARG A O 1
ATOM 1145 N N . LYS A 1 71 ? 273.173 0.700 -83.753 1.00 1.70 71 LYS A N 1
ATOM 1146 C CA . LYS A 1 71 ? 272.014 1.172 -82.936 1.00 1.82 71 LYS A CA 1
ATOM 1147 C C . LYS A 1 71 ? 270.803 0.263 -83.161 1.00 1.76 71 LYS A C 1
ATOM 1148 O O . LYS A 1 71 ? 270.255 -0.289 -82.225 1.00 1.85 71 LYS A O 1
ATOM 1167 N N . ILE A 1 72 ? 270.380 0.104 -84.393 1.00 1.63 72 ILE A N 1
ATOM 1168 C CA . ILE A 1 72 ? 269.197 -0.771 -84.671 1.00 1.60 72 ILE A CA 1
ATOM 1169 C C . ILE A 1 72 ? 269.478 -2.204 -84.208 1.00 1.62 72 ILE A C 1
ATOM 1170 O O . ILE A 1 72 ? 268.584 -2.922 -83.801 1.00 1.72 72 ILE A O 1
ATOM 1186 N N . GLN A 1 73 ? 270.716 -2.619 -84.269 1.00 1.56 73 GLN A N 1
ATOM 1187 C CA . GLN A 1 73 ? 271.075 -4.007 -83.837 1.00 1.63 73 GLN A CA 1
ATOM 1188 C C . GLN A 1 73 ? 270.659 -4.242 -82.381 1.00 1.79 73 GLN A C 1
ATOM 1189 O O . GLN A 1 73 ? 269.856 -5.108 -82.093 1.00 1.87 73 GLN A 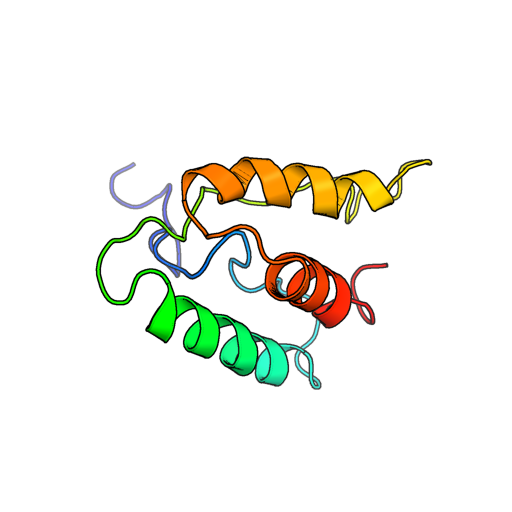O 1
ATOM 1203 N N . GLY A 1 74 ? 271.198 -3.475 -81.466 1.00 1.86 74 GLY A N 1
ATOM 1204 C CA . GLY A 1 74 ? 270.835 -3.650 -80.026 1.00 2.04 74 GLY A CA 1
ATOM 1205 C C . GLY A 1 74 ? 269.368 -3.275 -79.818 1.00 2.07 74 GLY A C 1
ATOM 1206 O O . GLY A 1 74 ? 268.664 -3.904 -79.050 1.00 2.12 74 GLY A O 1
ATOM 1210 N N . LEU A 1 75 ? 268.900 -2.257 -80.499 1.00 2.07 75 LEU A N 1
ATOM 1211 C CA . LEU A 1 75 ? 267.471 -1.840 -80.346 1.00 2.14 75 LEU A CA 1
ATOM 1212 C C . LEU A 1 75 ? 266.542 -3.008 -80.687 1.00 2.01 75 LEU A C 1
ATOM 1213 O O . LEU A 1 75 ? 265.452 -3.122 -80.160 1.00 2.12 75 LEU A O 1
ATOM 1229 N N . LEU A 1 76 ? 266.977 -3.878 -81.563 1.00 1.81 76 LEU A N 1
ATOM 1230 C CA . LEU A 1 76 ? 266.136 -5.050 -81.945 1.00 1.68 76 LEU A CA 1
ATOM 1231 C C . LEU A 1 76 ? 266.676 -6.331 -81.298 1.00 1.73 76 LEU A C 1
ATOM 1232 O O . LEU A 1 76 ? 265.969 -7.313 -81.177 1.00 1.78 76 LEU A O 1
ATOM 1248 N N . LYS A 1 77 ? 267.924 -6.332 -80.876 1.00 1.74 77 LYS A N 1
ATOM 1249 C CA . LYS A 1 77 ? 268.507 -7.553 -80.232 1.00 1.82 77 LYS A CA 1
ATOM 1250 C C . LYS A 1 77 ? 267.602 -8.038 -79.094 1.00 1.99 77 LYS A C 1
ATOM 1251 O O . LYS A 1 77 ? 267.547 -9.215 -78.789 1.00 2.04 77 LYS A O 1
ATOM 1270 N N . SER A 1 78 ? 266.883 -7.133 -78.480 1.00 2.11 78 SER A N 1
ATOM 1271 C CA . SER A 1 78 ? 265.964 -7.527 -77.373 1.00 2.30 78 SER A CA 1
ATOM 1272 C C . SER A 1 78 ? 264.765 -8.299 -77.941 1.00 2.23 78 SER A C 1
ATOM 1273 O O . SER A 1 78 ? 264.146 -9.093 -77.258 1.00 2.33 78 SER A O 1
ATOM 1281 N N . CYS A 1 79 ? 264.442 -8.072 -79.192 1.00 2.10 79 CYS A N 1
ATOM 1282 C CA . CYS A 1 79 ? 263.295 -8.789 -79.825 1.00 2.05 79 CYS A CA 1
ATOM 1283 C C . CYS A 1 79 ? 263.795 -9.623 -81.006 1.00 1.86 79 CYS A C 1
ATOM 1284 O O . CYS A 1 79 ? 263.862 -10.836 -80.934 1.00 1.83 79 CYS A O 1
ATOM 1292 N N . THR A 1 80 ? 264.154 -8.980 -82.089 1.00 1.74 80 THR A N 1
ATOM 1293 C CA . THR A 1 80 ? 264.662 -9.733 -83.276 1.00 1.57 80 THR A CA 1
ATOM 1294 C C . THR A 1 80 ? 266.021 -10.354 -82.951 1.00 1.54 80 THR A C 1
ATOM 1295 O O . THR A 1 80 ? 266.882 -9.713 -82.377 1.00 1.42 80 THR A O 1
ATOM 1306 N N . ASN A 1 81 ? 266.220 -11.596 -83.313 1.00 1.68 81 ASN A N 1
ATOM 1307 C CA . ASN A 1 81 ? 267.528 -12.269 -83.025 1.00 1.70 81 ASN A CA 1
ATOM 1308 C C . ASN A 1 81 ? 268.693 -11.462 -83.629 1.00 1.60 81 ASN A C 1
ATOM 1309 O O . ASN A 1 81 ? 268.493 -10.703 -84.557 1.00 1.47 81 ASN A O 1
ATOM 1320 N N . PRO A 1 82 ? 269.878 -11.648 -83.088 1.00 1.69 82 PRO A N 1
ATOM 1321 C CA . PRO A 1 82 ? 271.060 -10.913 -83.604 1.00 1.64 82 PRO A CA 1
ATOM 1322 C C . PRO A 1 82 ? 271.457 -11.452 -84.980 1.00 1.51 82 PRO A C 1
ATOM 1323 O O . PRO A 1 82 ? 271.923 -12.569 -85.105 1.00 1.63 82 PRO A O 1
ATOM 1334 N N . THR A 1 83 ? 271.271 -10.667 -86.011 1.00 1.34 83 THR A N 1
ATOM 1335 C CA . THR A 1 83 ? 271.631 -11.125 -87.379 1.00 1.26 83 THR A CA 1
ATOM 1336 C C . THR A 1 83 ? 272.107 -9.946 -88.232 1.00 1.18 83 THR A C 1
ATOM 1337 O O . THR A 1 83 ? 271.331 -9.088 -88.617 1.00 1.03 83 THR A O 1
ATOM 1348 N N . GLU A 1 84 ? 273.381 -9.905 -88.535 1.00 1.31 84 GLU A N 1
ATOM 1349 C CA . GLU A 1 84 ? 273.923 -8.789 -89.372 1.00 1.29 84 GLU A CA 1
ATOM 1350 C C . GLU A 1 84 ? 273.208 -8.751 -90.726 1.00 1.19 84 GLU A C 1
ATOM 1351 O O . GLU A 1 84 ? 273.095 -7.712 -91.347 1.00 1.14 84 GLU A O 1
ATOM 1363 N N . ASN A 1 85 ? 272.722 -9.880 -91.182 1.00 1.21 85 ASN A N 1
ATOM 1364 C CA . ASN A 1 85 ? 272.008 -9.917 -92.495 1.00 1.16 85 ASN A CA 1
ATOM 1365 C C . ASN A 1 85 ? 270.775 -9.012 -92.447 1.00 0.95 85 ASN A C 1
ATOM 1366 O O . ASN A 1 85 ? 270.582 -8.175 -93.305 1.00 0.91 85 ASN A O 1
ATOM 1377 N N . PHE A 1 86 ? 269.946 -9.169 -91.446 1.00 0.86 86 PHE A N 1
ATOM 1378 C CA . PHE A 1 86 ? 268.725 -8.308 -91.337 1.00 0.71 86 PHE A CA 1
ATOM 1379 C C . PHE A 1 86 ? 269.141 -6.838 -91.218 1.00 0.63 86 PHE A C 1
ATOM 1380 O O . PHE A 1 86 ? 268.641 -5.980 -91.923 1.00 0.58 86 PHE A O 1
ATOM 1397 N N . VAL A 1 87 ? 270.064 -6.548 -90.336 1.00 0.69 87 VAL A N 1
ATOM 1398 C CA . VAL A 1 87 ? 270.528 -5.135 -90.168 1.00 0.67 87 VAL A CA 1
ATOM 1399 C C . VAL A 1 87 ? 271.154 -4.631 -91.474 1.00 0.67 87 VAL A C 1
ATOM 1400 O O . VAL A 1 87 ? 270.845 -3.550 -91.946 1.00 0.64 87 VAL A O 1
ATOM 1413 N N . GLN A 1 88 ? 272.040 -5.403 -92.050 1.00 0.80 88 GLN A N 1
ATOM 1414 C CA . GLN A 1 88 ? 272.704 -4.975 -93.315 1.00 0.90 88 GLN A CA 1
ATOM 1415 C C . GLN A 1 88 ? 271.713 -4.961 -94.481 1.00 0.83 88 GLN A C 1
ATOM 1416 O O . GLN A 1 88 ? 271.637 -4.003 -95.221 1.00 0.84 88 GLN A O 1
ATOM 1430 N N . GLU A 1 89 ? 270.958 -6.018 -94.657 1.00 0.80 89 GLU A N 1
ATOM 1431 C CA . GLU A 1 89 ? 269.977 -6.073 -95.793 1.00 0.80 89 GLU A CA 1
ATOM 1432 C C . GLU A 1 89 ? 269.086 -4.831 -95.806 1.00 0.70 89 GLU A C 1
ATOM 1433 O O . GLU A 1 89 ? 268.675 -4.367 -96.851 1.00 0.80 89 GLU A O 1
ATOM 1445 N N . LEU A 1 90 ? 268.795 -4.288 -94.655 1.00 0.57 90 LEU A N 1
ATOM 1446 C CA . LEU A 1 90 ? 267.937 -3.067 -94.602 1.00 0.59 90 LEU A CA 1
ATOM 1447 C C . LEU A 1 90 ? 268.741 -1.847 -95.061 1.00 0.69 90 LEU A C 1
ATOM 1448 O O . LEU A 1 90 ? 268.429 -1.213 -96.060 1.00 0.82 90 LEU A O 1
ATOM 1464 N N . LEU A 1 91 ? 269.777 -1.522 -94.334 1.00 0.70 91 LEU A N 1
ATOM 1465 C CA . LEU A 1 91 ? 270.618 -0.344 -94.704 1.00 0.82 91 LEU A CA 1
ATOM 1466 C C . LEU A 1 91 ? 271.250 -0.547 -96.087 1.00 0.94 91 LEU A C 1
ATOM 1467 O O . LEU A 1 91 ? 271.568 0.407 -96.773 1.00 1.07 91 LEU A O 1
ATOM 1483 N N . VAL A 1 92 ? 271.426 -1.779 -96.506 1.00 0.93 92 VAL A N 1
ATOM 1484 C CA . VAL A 1 92 ? 272.029 -2.035 -97.851 1.00 1.09 92 VAL A CA 1
ATOM 1485 C C . VAL A 1 92 ? 270.939 -1.964 -98.928 1.00 1.14 92 VAL A C 1
ATOM 1486 O O . VAL A 1 92 ? 271.184 -1.524 -100.035 1.00 1.31 92 VAL A O 1
ATOM 1499 N N . LYS A 1 93 ? 269.732 -2.378 -98.608 1.00 1.04 93 LYS A N 1
ATOM 1500 C CA . LYS A 1 93 ? 268.625 -2.313 -99.617 1.00 1.16 93 LYS A CA 1
ATOM 1501 C C . LYS A 1 93 ? 268.435 -0.858 -100.059 1.00 1.27 93 LYS A C 1
ATOM 1502 O O . LYS A 1 93 ? 268.181 -0.578 -101.216 1.00 1.43 93 LYS A O 1
ATOM 1521 N N . LEU A 1 94 ? 268.571 0.067 -99.141 1.00 1.22 94 LEU A N 1
ATOM 1522 C CA . LEU A 1 94 ? 268.415 1.508 -99.503 1.00 1.38 94 LEU A CA 1
ATOM 1523 C C . LEU A 1 94 ? 269.784 2.138 -99.772 1.00 1.52 94 LEU A C 1
ATOM 1524 O O . LEU A 1 94 ? 270.024 3.285 -99.443 1.00 1.95 94 LEU A O 1
ATOM 1540 N N . ARG A 1 95 ? 270.680 1.395 -100.370 1.00 1.46 95 ARG A N 1
ATOM 1541 C CA . ARG A 1 95 ? 272.038 1.942 -100.669 1.00 1.63 95 ARG A CA 1
ATOM 1542 C C . ARG A 1 95 ? 272.018 2.786 -101.953 1.00 1.79 95 ARG A C 1
ATOM 1543 O O . ARG A 1 95 ? 273.002 3.414 -102.297 1.00 2.00 95 ARG A O 1
ATOM 1564 N N . GLY A 1 96 ? 270.913 2.808 -102.665 1.00 1.82 96 GLY A N 1
ATOM 1565 C CA . GLY A 1 96 ? 270.843 3.608 -103.916 1.00 2.06 96 GLY A CA 1
ATOM 1566 C C . GLY A 1 96 ? 270.141 4.935 -103.632 1.00 1.96 96 GLY A C 1
ATOM 1567 O O . GLY A 1 96 ? 270.431 5.944 -104.247 1.00 2.16 96 GLY A O 1
ATOM 1571 N N . LEU A 1 97 ? 269.220 4.937 -102.704 1.00 1.82 97 LEU A N 1
ATOM 1572 C CA . LEU A 1 97 ? 268.489 6.195 -102.370 1.00 1.93 97 LEU A CA 1
ATOM 1573 C C . LEU A 1 97 ? 269.067 6.814 -101.095 1.00 1.85 97 LEU A C 1
ATOM 1574 O O . LEU A 1 97 ? 269.382 7.989 -101.052 1.00 2.15 97 LEU A O 1
ATOM 1590 N N . HIS A 1 98 ? 269.205 6.029 -100.057 1.00 1.68 98 HIS A N 1
ATOM 1591 C CA . HIS A 1 98 ? 269.761 6.559 -98.777 1.00 1.72 98 HIS A CA 1
ATOM 1592 C C . HIS A 1 98 ? 271.250 6.223 -98.668 1.00 1.64 98 HIS A C 1
ATOM 1593 O O 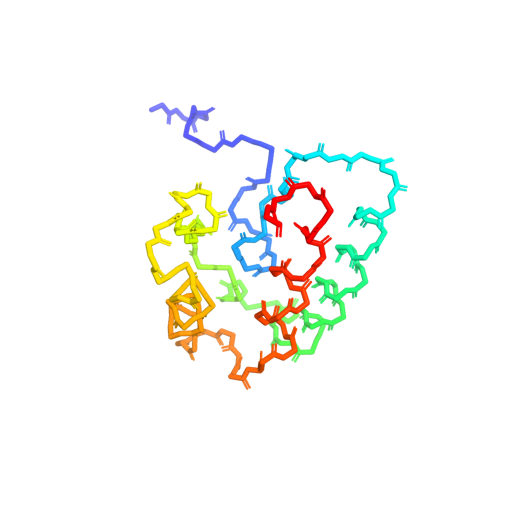. HIS A 1 98 ? 271.626 5.083 -98.476 1.00 1.95 98 HIS A O 1
ATOM 1607 N N . LYS A 1 99 ? 272.104 7.213 -98.789 1.00 1.42 99 LYS A N 1
ATOM 1608 C CA . LYS A 1 99 ? 273.582 6.972 -98.695 1.00 1.54 99 LYS A CA 1
ATOM 1609 C C . LYS A 1 99 ? 274.016 5.871 -99.671 1.00 1.85 99 LYS A C 1
ATOM 1610 O O . LYS A 1 99 ? 274.945 5.150 -99.345 1.00 2.24 99 LYS A O 1
#

GO terms:
  GO:0005515 protein binding (F, IPI)

Sequence (99 aa):
GPGGSPGGLQKRHARVTVKYDRRELQRRLDVEKWIDGRLEELYRGREADMPDEVNIDELLELESEEERSRKIQGLLKSCTNPTENFVQELLVKLRGLHK

InterPro domains:
  IPR008025 CPI-17 [PF05361] (1-126)
  IPR008025 CPI-17 [PTHR16188] (9-128)
  IPR036658 CPI-17 superfamily [G3DSA:1.10.150.220] (35-120)
  IPR036658 CPI-17 superfamily [SSF81790] (24-120)

Solvent-accessible surface area: 7174 Å² total; per-residue (Å²): 105,152,57,64,113,50,64,84,92,99,130,144,19,1,1,3,1,79,75,41,126,89,131,153,138,127,15,93,138,63,3,120,154,9,15,80,34,68,39,94,155,33,62,194,66,174,118,26,4,56,30,82,100,31,21,96,10,8,117,98,125,92,183,64,13,142,51,37,29,180,122,1,66,39,99,4,127,102,47,2,66,101,32,115,88,0,7,95,53,6,16,73,20,2,156,67,57,19,134

B-factor: mean 2.63, std 2.03, range [0.53, 14.16]

Radius of gyration: 13.56 Å; Cα contacts (8 Å, |Δi|>4): 100; chains: 1; bounding box: 40×30×32 Å

Nearest PDB structures (foldseek):
  1j2m-assembly1_A  TM=1.010E+00  e=6.712E-23  Sus scrofa
  1j2n-assembly1_A  TM=6.048E-01  e=1.949E-12  Sus scrofa
  6ghd-assembly1_E  TM=3.227E-01  e=4.617E+00  Homo sapiens
  1ci4-assembly1_A  TM=3.470E-01  e=7.337E+00  Homo sapiens